Protein AF-A0A920NP15-F1 (afdb_monomer_lite)

Sequence (153 aa):
MEWRIFRGESEQRRHKKTPENIKETDRMGRKFRPQGAILKVNMDPEHWLSFGCGNYVSVLYNTGNVFMAKNPVKVAGRLAEESNLRLGGLLWPEAKSRIAESAWVTQESYGKGQIIIFATEPHFRGYFRASERVLLNAIYLGPGMGTTHSVSW

pLDDT: mean 86.91, std 18.55, range [32.0, 98.56]

Secondary structure (DSSP, 8-state):
-------SS-S-------HHHHHHHHHHHGGG--SSEEEEEEE-TTSGGGTT--SEEEEEE--S--B---TT-EEEEEEPPGGG-EEES---HHHHHHHTT-EEEEEEEETTEEEEEESS-TTGGGT-HHHHHHHHHHHHHHHHHS---SS--

Structure (mmCIF, N/CA/C/O backbone):
data_AF-A0A920NP15-F1
#
_entry.id   AF-A0A920NP15-F1
#
loop_
_atom_site.group_PDB
_atom_site.id
_atom_site.type_symbol
_atom_site.label_atom_id
_atom_site.label_alt_id
_atom_site.label_comp_id
_atom_site.label_asym_id
_atom_site.label_entity_id
_atom_site.label_seq_id
_atom_site.pdbx_PDB_ins_code
_atom_site.Cartn_x
_atom_site.Cartn_y
_atom_site.Cartn_z
_atom_site.occupancy
_atom_site.B_iso_or_equiv
_atom_site.auth_seq_id
_atom_site.auth_comp_id
_atom_site.auth_asym_id
_atom_site.auth_atom_id
_atom_site.pdbx_P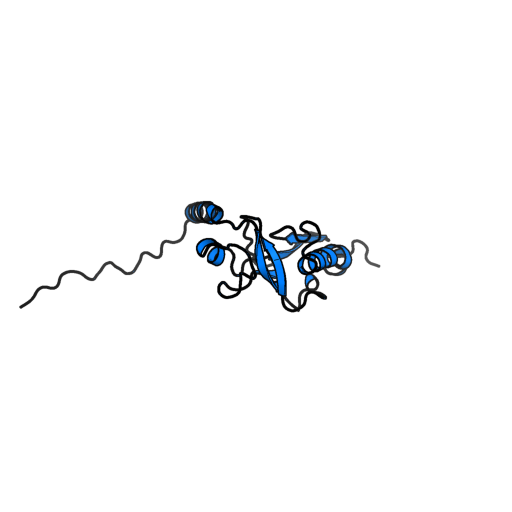DB_model_num
ATOM 1 N N . MET A 1 1 ? -17.875 -21.052 61.611 1.00 36.12 1 MET A N 1
ATOM 2 C CA . MET A 1 1 ? -16.875 -20.833 60.542 1.00 36.12 1 MET A CA 1
ATOM 3 C C . MET A 1 1 ? -17.171 -21.822 59.433 1.00 36.12 1 MET A C 1
ATOM 5 O O . MET A 1 1 ? -17.349 -22.979 59.762 1.00 36.12 1 MET A O 1
ATOM 9 N N . GLU A 1 2 ? -17.252 -21.521 58.146 1.00 32.00 2 GLU A N 1
ATOM 10 C CA . GLU A 1 2 ? -17.337 -20.300 57.339 1.00 32.00 2 GLU A CA 1
ATOM 11 C C . GLU A 1 2 ? -17.661 -20.811 55.916 1.00 32.00 2 GLU A C 1
ATOM 13 O O . GLU A 1 2 ? -17.250 -21.909 55.539 1.00 32.00 2 GLU A O 1
ATOM 18 N N . TRP A 1 3 ? -18.445 -20.063 55.145 1.00 35.03 3 TRP A N 1
ATOM 19 C CA . TRP A 1 3 ? -18.858 -20.407 53.783 1.00 35.03 3 TRP A CA 1
ATOM 20 C C . TRP A 1 3 ? -17.683 -20.371 52.792 1.00 35.03 3 TRP A C 1
ATOM 22 O O . TRP A 1 3 ? -16.945 -19.388 52.779 1.00 35.03 3 TRP A O 1
ATOM 32 N N . ARG A 1 4 ? -17.597 -21.317 51.839 1.00 33.78 4 ARG A N 1
ATOM 33 C CA . ARG A 1 4 ? -17.165 -20.962 50.472 1.00 33.78 4 ARG A CA 1
ATOM 34 C C . ARG A 1 4 ? -17.614 -21.946 49.393 1.00 33.78 4 ARG A C 1
ATOM 36 O O . ARG A 1 4 ? -17.194 -23.092 49.304 1.00 33.78 4 ARG A O 1
ATOM 43 N N . ILE A 1 5 ? -18.484 -21.390 48.572 1.00 44.22 5 ILE A N 1
ATOM 44 C CA . ILE A 1 5 ? -19.151 -21.878 47.378 1.00 44.22 5 ILE A CA 1
ATOM 45 C C . ILE A 1 5 ? -18.249 -21.524 46.173 1.00 44.22 5 ILE A C 1
ATOM 47 O O . ILE A 1 5 ? -17.661 -20.445 46.155 1.00 44.22 5 ILE A O 1
ATOM 51 N N . PHE A 1 6 ? -18.185 -22.425 45.184 1.00 41.59 6 PHE A N 1
ATOM 52 C CA . PHE A 1 6 ? -17.800 -22.212 43.777 1.00 41.59 6 PHE A CA 1
ATOM 53 C C . PHE A 1 6 ? -16.331 -21.868 43.465 1.00 41.59 6 PHE A C 1
ATOM 55 O O . PHE A 1 6 ? -15.868 -20.759 43.707 1.00 41.59 6 PHE A O 1
ATOM 62 N N . ARG A 1 7 ? -15.640 -22.791 42.781 1.00 38.06 7 ARG A N 1
ATOM 63 C CA . ARG A 1 7 ? -14.643 -22.505 41.725 1.00 38.06 7 ARG A CA 1
ATOM 64 C C . ARG A 1 7 ? -14.254 -23.817 41.034 1.00 38.06 7 ARG A C 1
ATOM 66 O O . ARG A 1 7 ? -13.392 -24.535 41.521 1.00 38.06 7 ARG A O 1
ATOM 73 N N . GLY A 1 8 ? -14.918 -24.143 39.926 1.00 34.66 8 GLY A N 1
ATOM 74 C CA . GLY A 1 8 ? -14.613 -25.366 39.173 1.00 34.66 8 GLY A CA 1
ATOM 75 C C . GLY A 1 8 ? -15.030 -25.393 37.702 1.00 34.66 8 GLY A C 1
ATOM 76 O O . GLY A 1 8 ? -14.889 -26.439 37.088 1.00 34.66 8 GLY A O 1
ATOM 77 N N . GLU A 1 9 ? -15.522 -24.293 37.114 1.00 32.69 9 GLU A N 1
ATOM 78 C CA . GLU A 1 9 ? -16.019 -24.292 35.720 1.00 32.69 9 GLU A CA 1
ATOM 79 C C . GLU A 1 9 ? -15.730 -22.989 34.948 1.00 32.69 9 GLU A C 1
ATOM 81 O O . GLU A 1 9 ? -16.532 -22.540 34.132 1.00 32.69 9 GLU A O 1
ATOM 86 N N . SER A 1 10 ? -14.592 -22.330 35.177 1.00 34.97 10 SER A N 1
ATOM 87 C CA . SER A 1 10 ? -14.301 -21.041 34.521 1.00 34.97 10 SER A CA 1
ATOM 88 C C . SER A 1 10 ? -13.015 -21.020 33.705 1.00 34.97 10 SER A C 1
ATOM 90 O O . SER A 1 10 ? -12.369 -19.980 33.624 1.00 34.97 10 SER A O 1
ATOM 92 N N . GLU A 1 11 ? -12.621 -22.138 33.092 1.00 37.81 11 GLU A N 1
ATOM 93 C CA . GLU A 1 11 ? -11.350 -22.161 32.360 1.00 37.81 11 GLU A CA 1
ATOM 94 C C . GLU 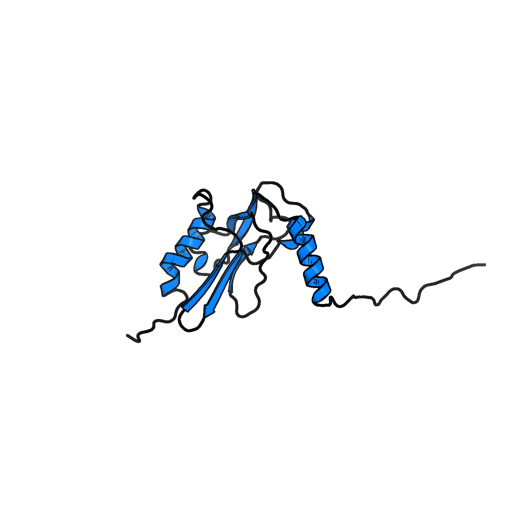A 1 11 ? -11.323 -23.124 31.169 1.00 37.81 11 GLU A C 1
ATOM 96 O O . GLU A 1 11 ? -10.387 -23.893 31.011 1.00 37.81 11 GLU A O 1
ATOM 101 N N . GLN A 1 12 ? -12.347 -23.089 30.301 1.00 39.84 12 GLN A N 1
ATOM 102 C CA . GLN A 1 12 ? -12.263 -23.652 28.938 1.00 39.84 12 GLN A CA 1
ATOM 103 C C . GLN A 1 12 ? -13.451 -23.239 28.043 1.00 39.84 12 GLN A C 1
ATOM 105 O O . GLN A 1 12 ? -14.280 -24.039 27.627 1.00 39.84 12 GLN A O 1
ATOM 110 N N . ARG A 1 13 ? -13.527 -21.955 27.674 1.00 35.06 13 ARG A N 1
ATOM 111 C CA . ARG A 1 13 ? -14.282 -21.509 26.483 1.00 35.06 13 ARG A CA 1
ATOM 112 C C . ARG A 1 13 ? -13.417 -20.591 25.622 1.00 35.06 13 ARG A C 1
ATOM 114 O O . ARG A 1 13 ? -13.749 -19.439 25.370 1.00 35.06 13 ARG A O 1
ATOM 121 N N . ARG A 1 14 ? -12.291 -21.107 25.118 1.00 41.06 14 ARG A N 1
ATOM 122 C CA . ARG A 1 14 ? -11.695 -20.538 23.899 1.00 41.06 14 ARG A CA 1
ATOM 123 C C . ARG A 1 14 ? -12.615 -20.923 22.746 1.00 41.06 14 ARG A C 1
ATOM 125 O O . ARG A 1 14 ? -12.486 -22.004 22.182 1.00 41.06 14 ARG A O 1
ATOM 132 N N . HIS A 1 15 ? -13.593 -20.069 22.457 1.00 42.41 15 HIS A N 1
ATOM 133 C CA . HIS A 1 15 ? -14.481 -20.219 21.309 1.00 42.41 15 HIS A CA 1
ATOM 134 C C . HIS A 1 15 ? -13.605 -20.340 20.050 1.00 42.41 15 HIS A C 1
ATOM 136 O O . HIS A 1 15 ? -13.028 -19.351 19.594 1.00 42.41 15 HIS A O 1
ATOM 142 N N . LYS A 1 16 ? -13.451 -21.550 19.494 1.00 42.66 16 LYS A N 1
ATOM 143 C CA . LYS A 1 16 ? -12.913 -21.716 18.137 1.00 42.66 16 LYS A CA 1
ATOM 144 C C . LYS A 1 16 ? -13.816 -20.880 17.228 1.00 42.66 16 LYS A C 1
ATOM 146 O O . LYS A 1 16 ? -15.010 -21.155 17.145 1.00 42.66 16 LYS A O 1
ATOM 151 N N . LYS A 1 17 ? -13.280 -19.814 16.626 1.00 45.69 17 LYS A N 1
ATOM 152 C CA . LYS A 1 17 ? -14.044 -18.941 15.728 1.00 45.69 17 LYS A CA 1
ATOM 153 C C . LYS A 1 17 ? -14.460 -19.754 14.499 1.00 45.69 17 LYS A C 1
ATOM 155 O O . LYS A 1 17 ? -13.637 -20.024 13.630 1.00 45.69 17 LYS A O 1
ATOM 160 N N . THR A 1 18 ? -15.723 -20.165 14.444 1.00 56.22 18 THR A N 1
ATOM 161 C CA . THR A 1 18 ? -16.346 -20.761 13.255 1.00 56.22 18 THR A CA 1
ATOM 162 C C . THR A 1 18 ? -16.278 -19.755 12.093 1.00 56.22 18 THR A C 1
ATOM 164 O O . THR A 1 18 ? -16.432 -18.555 12.344 1.00 56.22 18 THR A O 1
ATOM 167 N N . PRO A 1 19 ? -16.061 -20.179 10.831 1.00 63.75 19 PRO A N 1
ATOM 168 C CA . PRO A 1 19 ? -15.926 -19.268 9.684 1.00 63.75 19 PRO A CA 1
ATOM 169 C C . PRO A 1 19 ? -17.091 -18.279 9.509 1.00 63.75 19 PRO A C 1
ATOM 171 O O . PRO A 1 19 ? -16.885 -17.161 9.039 1.00 63.75 19 PRO A O 1
ATOM 174 N N . GLU A 1 20 ? -18.298 -18.652 9.925 1.00 69.56 20 GLU A N 1
ATOM 175 C CA . GLU A 1 20 ? -19.492 -17.800 9.887 1.00 69.56 20 GLU A CA 1
ATOM 176 C C . GLU A 1 20 ? -19.380 -16.601 10.845 1.00 69.56 20 GLU A C 1
ATOM 178 O O . GLU A 1 20 ? -19.579 -15.454 10.446 1.00 69.56 20 GLU A O 1
ATOM 183 N N . ASN A 1 21 ? -18.886 -16.842 12.061 1.00 82.75 21 ASN A N 1
ATOM 184 C CA . ASN A 1 21 ? -18.668 -15.817 13.083 1.00 82.75 21 ASN A CA 1
ATOM 185 C C . ASN A 1 21 ? -17.571 -14.808 12.663 1.00 82.75 21 ASN A C 1
ATOM 187 O O . ASN A 1 21 ? -17.642 -13.615 12.962 1.00 82.75 21 ASN A O 1
ATOM 191 N N . ILE A 1 22 ? -16.567 -15.251 11.891 1.00 83.69 22 ILE A N 1
ATOM 192 C CA . ILE A 1 22 ? -15.530 -14.362 11.332 1.00 83.69 22 ILE A CA 1
ATOM 193 C C . ILE A 1 22 ? -16.136 -13.394 10.310 1.00 83.69 22 ILE A C 1
ATOM 195 O O . ILE A 1 22 ? -15.837 -12.200 10.351 1.00 83.69 22 ILE A O 1
ATOM 199 N N . LYS A 1 23 ? -17.002 -13.884 9.412 1.00 86.31 23 LYS A N 1
ATOM 200 C CA . LYS A 1 23 ? -17.654 -13.045 8.392 1.00 86.31 23 LYS A CA 1
ATOM 201 C C . LYS A 1 23 ? -18.557 -11.987 9.020 1.00 86.31 23 LYS A C 1
ATOM 203 O O . LYS A 1 23 ? -18.557 -10.843 8.569 1.00 86.31 23 LYS A O 1
ATOM 208 N N . GLU A 1 24 ? -19.305 -12.346 10.057 1.00 88.25 24 GLU A N 1
ATOM 209 C CA . GLU A 1 24 ? -20.155 -11.403 10.789 1.00 88.25 24 GLU A CA 1
ATOM 210 C C . GLU A 1 24 ? -19.335 -10.358 11.545 1.00 88.25 24 GLU A C 1
ATOM 212 O O . GLU A 1 24 ? -19.622 -9.162 11.450 1.00 88.25 24 GLU A O 1
ATOM 217 N N . THR A 1 25 ? -18.263 -10.788 12.216 1.00 85.88 25 THR A N 1
ATOM 218 C CA . THR A 1 25 ? -17.327 -9.880 12.895 1.00 85.88 25 THR A CA 1
ATOM 219 C C . THR A 1 25 ? -16.709 -8.890 11.904 1.00 85.88 25 THR A C 1
ATOM 221 O O . THR A 1 25 ? -16.685 -7.689 12.169 1.00 85.88 25 THR A O 1
ATOM 224 N N . ASP A 1 26 ? -16.262 -9.359 10.733 1.00 87.81 26 ASP A N 1
ATOM 225 C CA . ASP A 1 26 ? -15.724 -8.486 9.686 1.00 87.81 26 ASP A CA 1
ATOM 226 C C . ASP A 1 26 ? -16.785 -7.512 9.157 1.00 87.81 26 ASP A C 1
ATOM 228 O O . ASP A 1 26 ? -16.524 -6.315 9.029 1.00 87.81 26 ASP A O 1
ATOM 232 N N . ARG A 1 27 ? -18.012 -7.992 8.909 1.00 90.12 27 ARG A N 1
ATOM 233 C CA . ARG A 1 27 ? -19.138 -7.156 8.464 1.00 90.12 27 ARG A CA 1
ATOM 234 C C . ARG A 1 27 ? -19.431 -6.035 9.461 1.00 90.12 27 ARG A C 1
ATOM 236 O O . ARG A 1 27 ? -19.651 -4.899 9.042 1.00 90.12 27 ARG A O 1
ATOM 243 N N . MET A 1 28 ? -19.422 -6.335 10.757 1.00 87.25 28 MET A N 1
ATOM 244 C CA . MET A 1 28 ? -19.596 -5.329 11.805 1.00 87.25 28 MET A CA 1
ATOM 245 C C . MET A 1 28 ? -18.407 -4.368 11.864 1.00 87.25 28 MET A C 1
ATOM 247 O O . MET A 1 28 ? -18.616 -3.157 11.879 1.00 87.25 28 MET A O 1
ATOM 251 N N . GLY A 1 29 ? -17.175 -4.876 11.787 1.00 87.62 29 GLY A N 1
ATOM 252 C CA . GLY A 1 29 ? -15.958 -4.060 11.764 1.00 87.62 29 GLY A CA 1
ATOM 253 C C . GLY A 1 29 ? -15.913 -3.060 10.603 1.00 87.62 29 GLY A C 1
ATOM 254 O O . GLY A 1 29 ? -15.453 -1.932 10.769 1.00 87.62 29 GLY A O 1
ATOM 255 N N . ARG A 1 30 ? -16.466 -3.415 9.435 1.00 91.62 30 ARG A N 1
ATOM 256 C CA . ARG A 1 30 ? -16.568 -2.508 8.276 1.00 91.62 30 ARG A CA 1
ATOM 257 C C . ARG A 1 30 ? -17.435 -1.274 8.528 1.00 91.62 30 ARG A C 1
ATOM 259 O O . ARG A 1 30 ? -17.251 -0.286 7.821 1.00 91.62 30 ARG A O 1
ATOM 266 N N . LYS A 1 31 ? -18.348 -1.290 9.507 1.00 90.88 31 LYS A N 1
ATOM 267 C CA . LYS A 1 31 ? -19.140 -0.100 9.875 1.00 90.88 31 LYS A CA 1
ATOM 268 C C . LYS A 1 31 ? -18.257 1.024 10.419 1.00 90.88 31 LYS A C 1
ATOM 270 O O . LYS A 1 31 ? -18.565 2.188 10.203 1.00 90.88 31 LYS A O 1
ATOM 275 N N . PHE A 1 32 ? -17.132 0.670 11.038 1.00 91.56 32 PHE A N 1
ATOM 276 C CA . PHE A 1 32 ? -16.149 1.615 11.567 1.00 91.56 32 PHE A CA 1
ATOM 277 C C . PHE A 1 32 ? -15.081 2.006 10.539 1.00 91.56 32 PHE A C 1
ATOM 279 O O . PHE A 1 32 ? -14.088 2.634 10.899 1.00 91.56 32 PHE A O 1
ATOM 286 N N . ARG A 1 33 ? -15.247 1.640 9.257 1.00 91.56 33 ARG A N 1
ATOM 287 C CA . ARG A 1 33 ? -14.257 1.957 8.221 1.00 91.56 33 ARG A CA 1
ATOM 288 C C . ARG A 1 33 ? -13.966 3.465 8.190 1.00 91.56 33 ARG A C 1
ATOM 290 O O . ARG A 1 33 ? -14.907 4.263 8.196 1.00 91.56 33 ARG A O 1
ATOM 297 N N . PRO A 1 34 ? -12.694 3.875 8.115 1.00 92.81 34 PRO A N 1
ATOM 298 C CA . PRO A 1 34 ? -12.374 5.282 7.980 1.00 92.81 34 PRO A CA 1
ATOM 299 C C . PRO A 1 34 ? -12.797 5.801 6.599 1.00 92.81 34 PRO A C 1
ATOM 301 O O . PRO A 1 34 ? -12.875 5.065 5.609 1.00 92.81 34 PRO A O 1
ATOM 304 N N . GLN A 1 35 ? -13.086 7.096 6.553 1.00 90.62 35 GLN A N 1
ATOM 305 C CA . GLN A 1 35 ? -13.33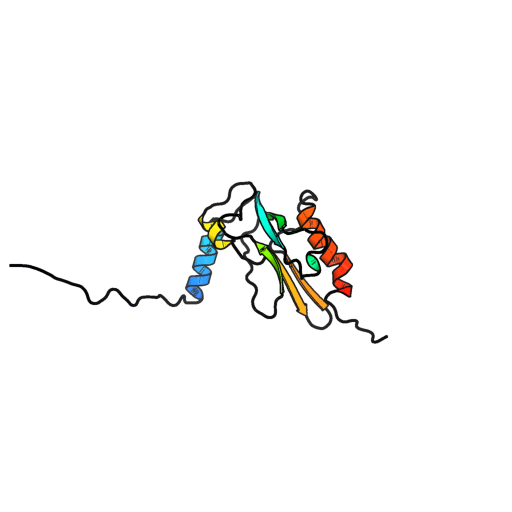4 7.861 5.336 1.00 90.62 35 GLN A CA 1
ATOM 306 C C . GLN A 1 35 ? -12.453 9.108 5.423 1.00 90.62 35 GLN A C 1
ATOM 308 O O . GLN A 1 35 ? -12.777 10.059 6.127 1.00 90.62 35 GLN A O 1
ATOM 313 N N . GLY A 1 36 ? -11.299 9.070 4.768 1.00 92.81 36 GLY A N 1
ATOM 314 C CA . GLY A 1 36 ? -10.357 10.182 4.678 1.00 92.81 36 GLY A CA 1
ATOM 315 C C . GLY A 1 36 ? -9.177 10.101 5.643 1.00 92.81 36 GLY A C 1
ATOM 316 O O . GLY A 1 36 ? -8.498 11.106 5.841 1.00 92.81 36 GLY A O 1
ATOM 317 N N . ALA A 1 37 ? -8.924 8.949 6.273 1.00 96.56 37 ALA A N 1
ATOM 318 C CA . ALA A 1 37 ? -7.791 8.812 7.188 1.00 96.56 37 ALA A CA 1
ATOM 319 C C . ALA A 1 37 ? -6.478 8.677 6.411 1.00 96.56 37 ALA A C 1
ATOM 321 O O . ALA A 1 37 ? -6.402 7.933 5.434 1.00 96.56 37 ALA A O 1
ATOM 322 N N . ILE A 1 38 ? -5.436 9.364 6.874 1.00 97.38 38 ILE A N 1
ATOM 323 C CA . ILE A 1 38 ? -4.087 9.232 6.324 1.00 97.38 38 ILE A CA 1
ATOM 324 C C . ILE A 1 38 ? -3.330 8.260 7.214 1.00 97.38 38 ILE A C 1
ATOM 326 O O . ILE A 1 38 ? -3.103 8.536 8.397 1.00 97.38 38 ILE A O 1
ATOM 330 N N . LEU A 1 39 ? -2.966 7.115 6.648 1.00 97.81 39 LEU A N 1
ATOM 331 C CA . LEU A 1 39 ? -2.332 6.026 7.377 1.00 97.81 39 LEU A CA 1
ATOM 332 C C . LEU A 1 39 ? -0.882 5.836 6.940 1.00 97.81 39 LEU A C 1
ATOM 334 O O . LEU A 1 39 ? -0.501 6.160 5.812 1.00 97.81 39 LEU A O 1
ATOM 338 N N . LYS A 1 40 ? -0.084 5.304 7.861 1.00 98.38 40 LYS A N 1
ATOM 339 C CA . LYS A 1 40 ? 1.306 4.931 7.638 1.00 98.38 40 LYS A CA 1
ATOM 340 C C . LYS A 1 40 ? 1.387 3.507 7.097 1.00 98.38 40 LYS A C 1
ATOM 342 O O . LYS A 1 40 ? 0.856 2.581 7.711 1.00 98.38 40 LYS A O 1
ATOM 347 N N . VAL A 1 41 ? 2.094 3.335 5.985 1.00 98.50 41 VAL A N 1
ATOM 348 C CA . VAL A 1 41 ? 2.474 2.027 5.445 1.00 98.50 41 VAL A CA 1
ATOM 349 C C . VAL A 1 41 ? 3.982 1.881 5.564 1.00 98.50 41 VAL A C 1
ATOM 351 O O . VAL A 1 41 ? 4.716 2.630 4.928 1.00 98.50 41 VAL A O 1
ATOM 354 N N . ASN A 1 42 ? 4.439 0.922 6.359 1.00 98.56 42 ASN A N 1
ATOM 355 C CA . ASN A 1 42 ? 5.842 0.537 6.426 1.00 98.56 42 ASN A CA 1
ATOM 356 C C . ASN A 1 42 ? 6.199 -0.264 5.170 1.00 98.56 42 ASN A C 1
ATOM 358 O O . ASN A 1 42 ? 5.500 -1.223 4.829 1.00 98.56 42 ASN A O 1
ATOM 362 N N . MET A 1 43 ? 7.265 0.144 4.488 1.00 98.44 43 MET A N 1
ATOM 363 C CA . MET A 1 43 ? 7.724 -0.490 3.255 1.00 98.44 43 MET A CA 1
ATOM 364 C C . MET A 1 43 ? 8.792 -1.535 3.567 1.00 98.44 43 MET A C 1
ATOM 366 O O . MET A 1 43 ? 9.640 -1.316 4.429 1.00 98.44 43 MET A O 1
ATOM 370 N N . ASP A 1 44 ? 8.752 -2.657 2.857 1.00 97.69 44 ASP A N 1
ATOM 371 C CA . ASP A 1 44 ? 9.800 -3.672 2.905 1.00 97.69 44 ASP A CA 1
ATOM 372 C C . ASP A 1 44 ? 10.987 -3.211 2.040 1.00 97.69 44 ASP A C 1
ATOM 374 O O . ASP A 1 44 ? 10.823 -3.114 0.818 1.00 97.69 44 ASP A O 1
ATOM 378 N N . PRO A 1 45 ? 12.163 -2.904 2.621 1.00 96.00 45 PRO A N 1
ATOM 379 C CA . PRO A 1 45 ? 13.309 -2.403 1.866 1.00 96.00 45 PRO A CA 1
ATOM 380 C C . PRO A 1 45 ? 13.900 -3.438 0.899 1.00 96.00 45 PRO A C 1
ATOM 382 O O . PRO A 1 45 ? 14.570 -3.048 -0.054 1.00 96.00 45 PRO A O 1
ATOM 385 N N . GLU A 1 46 ? 13.652 -4.733 1.112 1.00 95.62 46 GLU A N 1
ATOM 386 C CA . GLU A 1 46 ? 14.150 -5.805 0.243 1.00 95.62 46 GLU A CA 1
ATOM 387 C C . GLU A 1 46 ? 13.229 -6.049 -0.961 1.00 95.62 46 GLU A C 1
ATOM 389 O O . GLU A 1 46 ? 13.616 -6.683 -1.946 1.00 95.62 46 GLU A O 1
ATOM 394 N N . HIS A 1 47 ? 12.004 -5.519 -0.923 1.00 96.81 47 HIS A N 1
ATOM 395 C CA . HIS A 1 47 ? 11.048 -5.682 -2.003 1.00 96.81 47 HIS A CA 1
ATOM 396 C C . HIS A 1 47 ? 11.237 -4.610 -3.087 1.00 96.81 47 HIS A C 1
ATOM 398 O O . HIS A 1 47 ? 11.158 -3.411 -2.830 1.00 96.81 47 HIS A O 1
ATOM 404 N N . TRP A 1 48 ? 11.375 -5.025 -4.350 1.00 96.38 48 TRP A N 1
ATOM 405 C CA . TRP A 1 48 ? 11.639 -4.124 -5.487 1.00 96.38 48 TRP A CA 1
ATOM 406 C C . TRP A 1 48 ? 10.591 -3.005 -5.672 1.00 96.38 48 TRP A C 1
ATOM 408 O O . TRP A 1 48 ? 10.933 -1.889 -6.057 1.00 96.38 48 TRP A O 1
ATOM 418 N N . LEU A 1 49 ? 9.315 -3.264 -5.356 1.00 97.31 49 LEU A N 1
ATOM 419 C CA . LEU A 1 49 ? 8.247 -2.247 -5.325 1.00 97.31 49 LEU A CA 1
ATOM 420 C C . LEU A 1 49 ? 8.540 -1.050 -4.403 1.00 97.31 49 LEU A C 1
ATOM 422 O O . LEU A 1 49 ? 7.993 0.028 -4.631 1.00 97.31 49 LEU A O 1
ATOM 426 N N . SER A 1 50 ? 9.401 -1.213 -3.400 1.00 97.19 50 SER A N 1
ATOM 427 C CA . SER A 1 50 ? 9.756 -0.178 -2.425 1.00 97.19 50 SER A CA 1
ATOM 428 C C . SER A 1 50 ? 10.877 0.750 -2.895 1.00 97.19 50 SER A C 1
ATOM 430 O O . SER A 1 50 ? 11.256 1.674 -2.171 1.00 97.19 50 SER A O 1
ATOM 432 N N . PHE A 1 51 ? 11.414 0.548 -4.102 1.00 96.12 51 PHE A N 1
ATOM 433 C CA . PHE A 1 51 ? 12.507 1.361 -4.622 1.00 96.12 51 PHE A CA 1
ATOM 434 C C . PHE A 1 51 ? 12.165 2.863 -4.583 1.00 96.12 51 PHE A C 1
ATOM 436 O O . PHE A 1 51 ? 11.140 3.306 -5.106 1.00 96.12 51 PHE A O 1
ATOM 443 N N . GLY A 1 52 ? 13.004 3.656 -3.912 1.00 94.94 52 GLY A N 1
ATOM 444 C CA . GLY A 1 52 ? 12.804 5.102 -3.762 1.00 94.94 52 GLY A CA 1
ATOM 445 C C . GLY A 1 52 ? 11.632 5.529 -2.860 1.00 94.94 52 GLY A C 1
ATOM 446 O O . GLY A 1 52 ? 11.270 6.703 -2.885 1.00 94.94 52 GLY A O 1
ATOM 447 N N . CYS A 1 53 ? 11.033 4.621 -2.077 1.00 94.88 53 CYS A N 1
ATOM 448 C CA . CYS A 1 53 ? 9.892 4.919 -1.194 1.00 94.88 53 CYS A CA 1
ATOM 449 C C . CYS A 1 53 ? 10.285 5.245 0.261 1.00 94.88 53 CYS A C 1
ATOM 451 O O . CYS A 1 53 ? 9.438 5.678 1.038 1.00 94.88 53 CYS A O 1
ATOM 453 N N . GLY A 1 54 ? 11.555 5.059 0.638 1.00 94.88 54 GLY A N 1
ATOM 454 C CA . GLY A 1 54 ? 12.015 5.188 2.026 1.00 94.88 54 GLY A CA 1
ATOM 455 C C . GLY A 1 54 ? 11.445 4.098 2.945 1.00 94.88 54 GLY A C 1
ATOM 456 O O . GLY A 1 54 ? 10.927 3.087 2.477 1.00 94.88 54 GLY A O 1
ATOM 457 N N . ASN A 1 55 ? 11.527 4.307 4.263 1.00 96.69 55 ASN A N 1
ATOM 458 C CA . ASN A 1 55 ? 11.071 3.322 5.260 1.00 96.69 55 ASN A CA 1
ATOM 459 C C . ASN A 1 55 ? 9.539 3.194 5.332 1.00 96.69 55 ASN A C 1
ATOM 461 O O . ASN A 1 55 ? 9.013 2.190 5.811 1.00 96.69 55 ASN A O 1
ATOM 465 N N . TYR A 1 56 ? 8.808 4.235 4.927 1.00 98.06 56 TYR A N 1
ATOM 466 C CA . TYR A 1 56 ? 7.350 4.241 4.943 1.00 98.06 56 TYR A CA 1
ATOM 467 C C . TYR A 1 56 ? 6.786 5.224 3.917 1.00 98.06 56 TYR A C 1
ATOM 469 O O . TYR A 1 56 ? 7.421 6.225 3.587 1.00 98.06 56 TYR A O 1
ATOM 477 N N . VAL A 1 57 ? 5.547 4.980 3.492 1.00 97.56 57 VAL A N 1
ATOM 478 C CA . VAL A 1 57 ? 4.749 5.911 2.688 1.00 97.56 57 VAL A CA 1
ATOM 479 C C . VAL A 1 57 ? 3.467 6.297 3.422 1.00 97.56 57 VAL A C 1
ATOM 481 O O . VAL A 1 57 ? 2.957 5.552 4.265 1.00 97.56 57 VAL A O 1
ATOM 484 N N . SER A 1 58 ? 2.944 7.483 3.118 1.00 96.81 58 SER A N 1
ATOM 485 C CA . SER A 1 58 ? 1.622 7.918 3.563 1.00 96.81 58 SER A CA 1
ATOM 486 C C . SER A 1 58 ? 0.575 7.566 2.510 1.00 96.81 58 SER A C 1
ATOM 488 O O . SER A 1 58 ? 0.793 7.763 1.313 1.00 96.81 58 SER A O 1
ATOM 490 N N . VAL A 1 59 ? -0.567 7.041 2.955 1.00 96.94 59 VAL A N 1
ATOM 491 C CA . VAL A 1 59 ? -1.654 6.615 2.064 1.00 96.94 59 VAL A CA 1
ATOM 492 C C . VAL A 1 59 ? -2.987 7.161 2.547 1.00 96.94 59 VAL A C 1
ATOM 494 O O . VAL A 1 59 ? -3.252 7.195 3.751 1.00 96.94 59 VAL A O 1
ATOM 497 N N . LEU A 1 60 ? -3.849 7.555 1.611 1.00 96.69 60 LEU A N 1
ATOM 498 C CA . LEU A 1 60 ? -5.243 7.842 1.926 1.00 96.69 60 LEU A CA 1
ATOM 499 C C . LEU A 1 60 ? -6.027 6.534 2.019 1.00 96.69 60 LEU A C 1
ATOM 501 O O . LEU A 1 60 ? -6.045 5.735 1.080 1.00 96.69 60 LEU A O 1
ATOM 505 N N . TYR A 1 61 ? -6.702 6.330 3.144 1.00 95.62 61 TYR A N 1
ATOM 506 C CA . TYR A 1 61 ? -7.473 5.128 3.412 1.00 95.62 61 TYR A CA 1
ATOM 507 C C . TYR A 1 61 ? -8.974 5.430 3.434 1.00 95.62 61 TYR A C 1
ATOM 509 O O . TYR A 1 61 ? -9.519 5.949 4.410 1.00 95.62 61 TYR A O 1
ATOM 517 N N . ASN A 1 62 ? -9.635 5.058 2.334 1.00 92.50 62 ASN A N 1
ATOM 518 C CA . ASN A 1 62 ? -11.063 5.290 2.072 1.00 92.50 62 ASN A CA 1
ATOM 519 C C . ASN A 1 62 ? -11.832 3.990 1.788 1.00 92.50 62 ASN A C 1
ATOM 521 O O . ASN A 1 62 ? -12.822 3.985 1.060 1.00 92.50 62 ASN A O 1
ATOM 525 N N . THR A 1 63 ? -11.374 2.864 2.331 1.00 91.81 63 THR A N 1
ATOM 526 C CA . THR A 1 63 ? -11.951 1.540 2.063 1.00 91.81 63 THR A CA 1
ATOM 527 C C . THR A 1 63 ? -12.382 0.839 3.347 1.00 91.81 63 THR A C 1
ATOM 529 O O . THR A 1 63 ? -11.938 1.170 4.440 1.00 91.81 63 THR A O 1
ATOM 532 N N . GLY A 1 64 ? -13.264 -0.153 3.214 1.00 91.19 64 GLY A N 1
ATOM 533 C CA . GLY A 1 64 ? -13.529 -1.130 4.273 1.00 91.19 64 GLY A CA 1
ATOM 534 C C . GLY A 1 64 ? -12.720 -2.422 4.117 1.00 91.19 64 GLY A C 1
ATOM 535 O O . GLY A 1 64 ? -12.781 -3.276 5.005 1.00 91.19 64 GLY A O 1
ATOM 536 N N . ASN A 1 65 ? -12.001 -2.585 3.004 1.00 90.31 65 ASN A N 1
ATOM 537 C CA . ASN A 1 65 ? -11.269 -3.804 2.677 1.00 90.31 65 ASN A CA 1
ATOM 538 C C . ASN A 1 65 ? -9.946 -3.851 3.433 1.00 90.31 65 ASN A C 1
ATOM 540 O O . ASN A 1 65 ? -9.144 -2.931 3.337 1.00 90.31 65 ASN A O 1
ATOM 544 N N . VAL A 1 66 ? -9.721 -4.947 4.147 1.00 94.44 66 VAL A N 1
ATOM 545 C CA . VAL A 1 66 ? -8.475 -5.225 4.856 1.00 94.44 66 VAL A CA 1
ATOM 546 C C . VAL A 1 66 ? -7.930 -6.517 4.282 1.00 94.44 66 VAL A C 1
ATOM 548 O O . VAL A 1 66 ? -8.631 -7.531 4.283 1.00 94.44 66 VAL A O 1
ATOM 551 N N . PHE A 1 67 ? -6.712 -6.469 3.753 1.00 94.56 67 PHE A N 1
ATOM 552 C CA . PHE A 1 67 ? -6.084 -7.624 3.134 1.00 94.56 67 PHE A CA 1
ATOM 553 C C . PHE A 1 67 ? -5.089 -8.268 4.086 1.00 94.56 67 PHE A C 1
ATOM 555 O O . PHE A 1 67 ? -4.273 -7.602 4.719 1.00 94.56 67 PHE A O 1
ATOM 562 N N . MET A 1 68 ? -5.158 -9.591 4.162 1.00 94.31 68 MET A N 1
ATOM 563 C CA . MET A 1 68 ? -4.159 -10.414 4.824 1.00 94.31 68 MET A CA 1
ATOM 564 C C . MET A 1 68 ? -3.426 -11.204 3.752 1.00 94.31 68 MET A C 1
ATOM 566 O O . MET A 1 68 ? -4.047 -11.703 2.815 1.00 94.31 68 MET A O 1
ATOM 570 N N . ALA A 1 69 ? -2.114 -11.323 3.899 1.00 94.31 69 ALA A N 1
ATOM 571 C CA . ALA A 1 69 ? -1.299 -12.138 3.017 1.00 94.31 69 ALA A CA 1
ATOM 572 C C . ALA A 1 69 ? -0.967 -13.461 3.705 1.00 94.31 69 ALA A C 1
ATOM 574 O O . ALA A 1 69 ? -0.673 -13.497 4.901 1.00 94.31 69 ALA A O 1
ATOM 575 N N . LYS A 1 70 ? -0.998 -14.540 2.931 1.00 93.69 70 LYS A N 1
ATOM 576 C CA . LYS A 1 70 ? -0.517 -15.859 3.332 1.00 93.69 70 LYS A CA 1
ATOM 577 C C . LYS A 1 70 ? 0.539 -16.289 2.324 1.00 93.69 70 LYS A C 1
ATOM 579 O O . LYS A 1 70 ? 0.386 -16.002 1.139 1.00 93.69 70 LYS A O 1
ATOM 584 N N . ASN A 1 71 ? 1.572 -16.998 2.774 1.00 90.19 71 ASN A N 1
ATOM 585 C CA . ASN A 1 71 ? 2.554 -17.591 1.866 1.00 90.19 71 ASN A CA 1
ATOM 586 C C . ASN A 1 71 ? 1.831 -18.378 0.753 1.00 90.19 71 ASN A C 1
ATOM 588 O O . ASN A 1 71 ? 0.913 -19.144 1.074 1.00 90.19 71 ASN A O 1
ATOM 592 N N . PRO A 1 72 ? 2.218 -18.202 -0.525 1.00 92.44 72 PRO A N 1
ATOM 593 C CA . PRO A 1 72 ? 3.456 -17.574 -1.017 1.00 92.44 72 PRO A CA 1
ATOM 594 C C . PRO A 1 72 ? 3.376 -16.067 -1.362 1.00 92.44 72 PRO A C 1
ATOM 596 O O . PRO A 1 72 ? 4.314 -15.543 -1.958 1.00 92.44 72 PRO A O 1
ATOM 599 N N . VAL A 1 73 ? 2.295 -15.359 -1.013 1.00 96.50 73 VAL A N 1
ATOM 600 C CA . VAL A 1 73 ? 2.111 -13.935 -1.358 1.00 96.50 73 VAL A CA 1
ATOM 601 C C . VAL A 1 73 ? 3.156 -13.055 -0.667 1.00 96.50 73 VAL A C 1
ATOM 603 O O . VAL A 1 73 ? 3.287 -13.085 0.559 1.00 96.50 73 VAL A O 1
ATOM 606 N N . LYS A 1 74 ? 3.865 -12.227 -1.442 1.00 96.81 74 LYS A N 1
ATOM 607 C CA . LYS A 1 74 ? 4.823 -11.242 -0.923 1.00 96.81 74 LYS A CA 1
ATOM 608 C C . LYS A 1 74 ? 4.110 -9.937 -0.584 1.00 96.81 74 LYS A C 1
ATOM 610 O O . LYS A 1 74 ? 3.171 -9.533 -1.269 1.00 96.81 74 LYS A O 1
ATOM 615 N N . VAL A 1 75 ? 4.551 -9.262 0.474 1.00 98.12 75 VAL A N 1
ATOM 616 C CA . VAL A 1 75 ? 3.970 -7.993 0.936 1.00 98.12 75 VAL A CA 1
ATOM 617 C C . VAL A 1 75 ? 5.040 -6.920 0.861 1.00 98.12 75 VAL A C 1
ATOM 619 O O . VAL A 1 75 ? 5.924 -6.895 1.706 1.00 98.12 75 VAL A O 1
ATOM 622 N N . ALA A 1 76 ? 4.953 -6.027 -0.124 1.00 97.81 76 ALA A N 1
ATOM 623 C CA . ALA A 1 76 ? 5.936 -4.952 -0.263 1.00 97.81 76 ALA A CA 1
ATOM 624 C C . ALA A 1 76 ? 5.678 -3.785 0.700 1.00 97.81 76 ALA A C 1
ATOM 626 O O . ALA A 1 76 ? 6.583 -3.018 1.010 1.00 97.81 76 ALA A O 1
ATOM 627 N N . GLY A 1 77 ? 4.443 -3.642 1.184 1.00 98.19 77 GLY A N 1
ATOM 628 C CA . GLY A 1 77 ? 4.075 -2.599 2.131 1.00 98.19 77 GLY A CA 1
ATOM 629 C C . GLY A 1 77 ? 2.954 -3.053 3.051 1.00 98.19 77 GLY A C 1
ATOM 630 O O . GLY A 1 77 ? 1.932 -3.583 2.601 1.00 98.19 77 GLY A O 1
ATOM 631 N N . ARG A 1 78 ? 3.148 -2.833 4.349 1.00 98.38 78 ARG A N 1
ATOM 632 C CA . ARG A 1 78 ? 2.238 -3.232 5.423 1.00 98.38 78 ARG A CA 1
ATOM 633 C C . ARG A 1 78 ? 1.793 -2.010 6.210 1.00 98.38 78 ARG A C 1
ATOM 635 O O . ARG A 1 78 ? 2.599 -1.126 6.486 1.00 98.38 78 ARG A O 1
ATOM 642 N N . LEU A 1 79 ? 0.520 -1.948 6.584 1.00 98.44 79 LEU A N 1
ATOM 643 C CA . LEU A 1 79 ? 0.022 -0.904 7.475 1.00 98.44 79 LEU A CA 1
ATOM 644 C C . LEU A 1 79 ? 0.803 -0.987 8.787 1.00 98.44 79 LEU A C 1
ATOM 646 O O . LEU A 1 79 ? 1.081 -2.082 9.275 1.00 98.44 79 LEU A O 1
ATOM 650 N N . ALA A 1 80 ? 1.194 0.162 9.332 1.00 98.50 80 ALA A N 1
ATOM 651 C CA . ALA A 1 80 ? 1.973 0.188 10.560 1.00 98.50 80 ALA A CA 1
ATOM 652 C C . ALA A 1 80 ? 1.194 -0.417 11.744 1.00 98.50 80 ALA A C 1
ATOM 654 O O . ALA A 1 80 ? -0.025 -0.611 11.697 1.00 98.50 80 ALA A O 1
ATOM 655 N N . GLU A 1 81 ? 1.924 -0.715 12.813 1.00 97.94 81 GLU A N 1
ATOM 656 C CA . GLU A 1 81 ? 1.358 -1.157 14.085 1.00 97.94 81 GLU A CA 1
ATOM 657 C C . GLU A 1 81 ? 0.332 -0.162 14.641 1.00 97.94 81 GLU A C 1
ATOM 659 O O . GLU A 1 81 ? 0.350 1.036 14.332 1.00 97.94 81 GLU A O 1
ATOM 664 N N . GLU A 1 82 ? -0.551 -0.652 15.510 1.00 96.88 82 GLU A N 1
ATOM 665 C CA . GLU A 1 82 ? -1.676 0.125 16.020 1.00 96.88 82 GLU A CA 1
ATOM 666 C C . GLU A 1 82 ? -1.231 1.446 16.667 1.00 96.88 82 GLU A C 1
ATOM 668 O O . GLU A 1 82 ? -1.859 2.475 16.436 1.00 96.88 82 GLU A O 1
ATOM 673 N N . SER A 1 83 ? -0.129 1.478 17.418 1.00 96.56 83 SER A N 1
ATOM 674 C CA . SER A 1 83 ? 0.387 2.688 18.082 1.00 96.56 83 SER A CA 1
ATOM 675 C C . SER A 1 83 ? 0.733 3.816 17.093 1.00 96.56 83 SER A C 1
ATOM 677 O O . SER A 1 83 ? 0.447 4.980 17.377 1.00 96.56 83 SER A O 1
ATOM 679 N N . ASN A 1 84 ? 1.249 3.474 15.908 1.00 97.12 84 ASN A N 1
ATOM 680 C CA . ASN A 1 84 ? 1.849 4.392 14.932 1.00 97.12 84 ASN A CA 1
ATOM 681 C C . ASN A 1 84 ? 1.120 4.416 13.568 1.00 97.12 84 ASN A C 1
ATOM 683 O O . ASN A 1 84 ? 1.639 4.926 12.575 1.00 97.12 84 ASN A O 1
ATOM 687 N N . LEU A 1 85 ? -0.084 3.842 13.494 1.00 98.06 85 LEU A N 1
ATOM 688 C CA . LEU A 1 85 ? -0.832 3.682 12.243 1.00 98.06 85 LEU A CA 1
ATOM 689 C C . LEU A 1 85 ? -1.354 5.003 11.652 1.00 98.06 85 LEU A C 1
ATOM 691 O O . LEU A 1 85 ? -1.382 5.174 10.434 1.00 98.06 85 LEU A O 1
ATOM 695 N N . ARG A 1 86 ? -1.813 5.930 12.498 1.00 97.75 86 ARG A N 1
ATOM 696 C CA . ARG A 1 86 ? -2.529 7.141 12.069 1.00 97.75 86 ARG A CA 1
ATOM 697 C C . ARG A 1 86 ? -1.582 8.328 11.949 1.00 97.75 86 ARG A C 1
ATOM 699 O O . ARG A 1 86 ? -1.094 8.816 12.962 1.00 97.75 86 ARG A O 1
ATOM 706 N N . LEU A 1 87 ? -1.431 8.849 10.735 1.00 97.06 87 LEU A N 1
ATOM 707 C CA . LEU A 1 87 ? -0.711 10.099 10.472 1.00 97.06 87 LEU A CA 1
ATOM 708 C C . LEU A 1 87 ? -1.650 11.311 10.499 1.00 97.06 87 LEU A C 1
ATOM 710 O O . LEU A 1 87 ? -1.250 12.396 10.904 1.00 97.06 87 LEU A O 1
ATOM 714 N N . GLY A 1 88 ? -2.910 11.130 10.093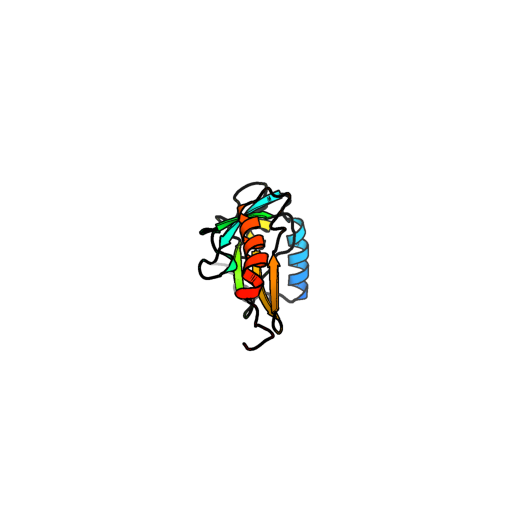 1.00 95.81 88 GLY A N 1
ATOM 715 C CA . GLY A 1 88 ? -3.900 12.203 10.075 1.00 95.81 88 GLY A CA 1
ATOM 716 C C . GLY A 1 88 ? -5.331 11.713 9.859 1.00 95.81 88 GLY A C 1
ATOM 717 O O . GLY A 1 88 ? -5.568 10.548 9.535 1.00 95.81 88 GLY A O 1
ATOM 718 N N . GLY A 1 89 ? -6.292 12.619 10.040 1.00 95.44 89 GLY A N 1
ATOM 719 C CA . GLY A 1 89 ? -7.723 12.330 9.911 1.00 95.44 89 GLY A CA 1
ATOM 720 C C . GLY A 1 89 ? -8.329 11.585 11.108 1.00 95.44 89 GLY A C 1
ATOM 721 O O . GLY A 1 89 ? -7.686 11.381 12.147 1.00 95.44 89 GLY A O 1
ATOM 722 N N . LEU A 1 90 ? -9.601 11.202 10.963 1.00 95.06 90 LEU A N 1
ATOM 723 C CA . LEU A 1 90 ? -10.364 10.467 11.972 1.00 95.06 90 LEU A CA 1
ATOM 724 C C . LEU A 1 90 ? -10.190 8.955 11.775 1.00 95.06 90 LEU A C 1
ATOM 726 O O . LEU A 1 90 ? -10.448 8.432 10.692 1.00 95.06 90 LEU A O 1
ATOM 730 N N . LEU A 1 91 ? -9.788 8.252 12.834 1.00 96.00 91 LEU A N 1
ATOM 731 C CA . LEU A 1 91 ? -9.666 6.797 12.843 1.00 96.00 91 LEU A CA 1
ATOM 732 C C . LEU A 1 91 ? -10.169 6.256 14.181 1.00 96.00 91 LEU A C 1
ATOM 734 O O . LEU A 1 91 ? -9.573 6.532 15.222 1.00 96.00 91 LEU A O 1
ATOM 738 N N . TRP A 1 92 ? -11.262 5.498 14.133 1.00 94.94 92 TRP A N 1
ATOM 739 C CA . TRP A 1 92 ? -11.848 4.848 15.303 1.00 94.94 92 TRP A CA 1
ATOM 740 C C . TRP A 1 92 ? -10.904 3.777 15.869 1.00 94.94 92 TRP A C 1
ATOM 742 O O . TRP A 1 92 ? -10.248 3.098 15.073 1.00 94.94 92 TRP A O 1
ATOM 752 N N . PRO A 1 93 ? -10.834 3.583 17.198 1.00 94.56 93 PRO A N 1
ATOM 753 C CA . PRO A 1 93 ? -10.006 2.539 17.810 1.00 94.56 93 PRO A CA 1
ATOM 754 C C . PRO A 1 93 ? -10.270 1.138 17.238 1.00 94.56 93 PRO A C 1
ATOM 756 O O . PRO A 1 93 ? -9.339 0.410 16.906 1.00 94.56 93 PRO A O 1
ATOM 759 N N . GLU A 1 94 ? -11.535 0.791 17.009 1.00 93.25 94 GLU A N 1
ATOM 760 C CA . GLU A 1 94 ? -11.961 -0.492 16.443 1.00 93.25 94 GLU A CA 1
ATOM 761 C C . GLU A 1 94 ? -11.438 -0.679 15.015 1.00 93.25 94 GLU A C 1
ATOM 763 O O . GLU A 1 94 ? -11.008 -1.765 14.621 1.00 93.25 94 GLU A O 1
ATOM 768 N N . ALA A 1 95 ? -11.442 0.400 14.230 1.00 94.62 95 ALA A N 1
ATOM 769 C CA . ALA A 1 95 ? -10.885 0.401 12.885 1.00 94.62 95 ALA A CA 1
ATOM 770 C C . ALA A 1 95 ? -9.359 0.310 12.915 1.00 94.62 95 ALA A C 1
ATOM 772 O O . ALA A 1 95 ? -8.777 -0.401 12.100 1.00 94.62 95 ALA A O 1
ATOM 773 N N . LYS A 1 96 ? -8.723 0.998 13.869 1.00 95.00 96 LYS A N 1
ATOM 774 C CA . LYS A 1 96 ? -7.275 0.990 14.079 1.00 95.00 96 LYS A CA 1
ATOM 775 C C . LYS A 1 96 ? -6.776 -0.432 14.323 1.00 95.00 96 LYS A C 1
ATOM 777 O O . LYS A 1 96 ? -5.921 -0.897 13.577 1.00 95.00 96 LYS A O 1
ATOM 782 N N . SER A 1 97 ? -7.392 -1.137 15.271 1.00 94.06 97 SER A N 1
ATOM 783 C CA . SER A 1 97 ? -7.053 -2.522 15.608 1.00 94.06 97 SER A CA 1
ATOM 784 C C . SER A 1 97 ? -7.312 -3.490 14.447 1.00 94.06 97 SER A C 1
ATOM 786 O O . SER A 1 97 ? -6.526 -4.396 14.191 1.00 94.06 97 SER A O 1
ATOM 788 N N . ARG A 1 98 ? -8.379 -3.268 13.665 1.00 93.88 98 ARG A N 1
ATOM 789 C CA . ARG A 1 98 ? -8.688 -4.094 12.485 1.00 93.88 98 ARG A CA 1
ATOM 790 C C . ARG A 1 98 ? -7.709 -3.887 11.320 1.00 93.88 98 ARG A C 1
ATOM 792 O O . ARG A 1 98 ? -7.497 -4.818 10.550 1.00 93.88 98 ARG A O 1
ATOM 799 N N . ILE A 1 99 ? -7.193 -2.672 11.133 1.00 96.62 99 ILE A N 1
ATOM 800 C CA . ILE A 1 99 ? -6.369 -2.287 9.973 1.00 96.62 99 ILE A CA 1
ATOM 801 C C . ILE A 1 99 ? -4.869 -2.467 10.248 1.00 96.62 99 ILE A C 1
ATOM 803 O O . ILE A 1 99 ? -4.107 -2.676 9.300 1.00 96.62 99 ILE A O 1
ATOM 807 N N . ALA A 1 100 ? -4.435 -2.382 11.506 1.00 97.19 100 ALA A N 1
ATOM 808 C CA . ALA A 1 100 ? -3.033 -2.524 11.887 1.00 97.19 100 ALA A CA 1
ATOM 809 C C . ALA A 1 100 ? -2.406 -3.805 11.313 1.00 97.19 100 ALA A C 1
ATOM 811 O O . ALA A 1 100 ? -3.046 -4.853 11.252 1.00 97.19 100 ALA A O 1
ATOM 812 N N . GLU A 1 101 ? -1.161 -3.691 10.841 1.00 97.44 101 GLU A N 1
ATOM 813 C CA . GLU A 1 101 ? -0.342 -4.801 10.317 1.00 97.44 101 GLU A CA 1
ATOM 814 C C . GLU A 1 101 ? -0.916 -5.556 9.100 1.00 97.44 101 GLU A C 1
ATOM 816 O O . GLU A 1 101 ? -0.325 -6.527 8.603 1.00 97.44 101 GLU A O 1
ATOM 821 N N . SER A 1 102 ? -2.037 -5.087 8.554 1.00 97.50 102 SER A N 1
ATOM 822 C CA . SER A 1 102 ? -2.614 -5.629 7.330 1.00 97.50 102 SER A CA 1
ATOM 823 C C . SER A 1 102 ? -1.781 -5.264 6.101 1.00 97.50 102 SER A C 1
ATOM 825 O O . SER A 1 102 ? -0.998 -4.310 6.095 1.00 97.50 102 SER A O 1
ATOM 827 N N . ALA A 1 103 ? -1.913 -6.054 5.041 1.00 98.06 103 ALA A N 1
ATOM 828 C CA . ALA A 1 103 ? -1.181 -5.830 3.806 1.00 98.06 103 ALA A CA 1
ATOM 829 C C . ALA A 1 103 ? -1.775 -4.627 3.052 1.00 98.06 103 ALA A C 1
ATOM 831 O O . ALA A 1 103 ? -2.977 -4.598 2.780 1.00 98.06 103 ALA A O 1
ATOM 832 N N . TRP A 1 104 ? -0.938 -3.645 2.700 1.00 97.94 104 TRP A N 1
ATOM 833 C CA . TRP A 1 104 ? -1.352 -2.539 1.833 1.00 97.94 104 TRP A CA 1
ATOM 834 C C . TRP A 1 104 ? -1.088 -2.851 0.368 1.00 97.94 104 TRP A C 1
ATOM 836 O O . TRP A 1 104 ? -1.977 -2.662 -0.456 1.00 97.94 104 TRP A O 1
ATOM 846 N N . VAL A 1 105 ? 0.118 -3.322 0.048 1.00 98.19 105 VAL A N 1
ATOM 847 C CA . VAL A 1 105 ? 0.498 -3.713 -1.311 1.00 98.19 105 VAL A CA 1
ATOM 848 C C . VAL A 1 105 ? 1.095 -5.111 -1.297 1.00 98.19 105 VAL A C 1
ATOM 850 O O . VAL A 1 105 ? 2.020 -5.407 -0.533 1.0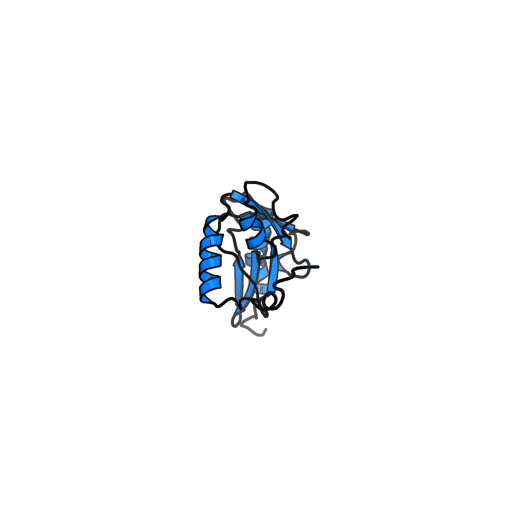0 98.19 105 VAL A O 1
ATOM 853 N N . THR A 1 106 ? 0.545 -5.981 -2.135 1.00 97.81 106 THR A N 1
ATOM 854 C CA . THR A 1 106 ? 0.974 -7.374 -2.255 1.00 97.81 106 THR A CA 1
ATOM 855 C C . THR A 1 106 ? 1.356 -7.712 -3.679 1.00 97.81 106 THR A C 1
ATOM 857 O O . THR A 1 106 ? 0.860 -7.101 -4.623 1.00 97.81 106 THR A O 1
ATOM 860 N N . GLN A 1 107 ? 2.218 -8.711 -3.816 1.00 96.88 107 GLN A N 1
ATOM 861 C CA . GLN A 1 107 ? 2.692 -9.243 -5.080 1.00 96.88 107 GLN A CA 1
ATOM 862 C C . GLN A 1 107 ? 2.564 -10.768 -5.059 1.00 96.88 107 GLN A C 1
ATOM 864 O O . GLN A 1 107 ? 2.990 -11.434 -4.112 1.00 96.88 107 GLN A O 1
ATOM 869 N N . GLU A 1 108 ? 1.950 -11.315 -6.100 1.00 95.50 108 GLU A N 1
ATOM 870 C CA . GLU A 1 108 ? 1.777 -12.752 -6.294 1.00 95.50 108 GLU A CA 1
ATOM 871 C C . GLU A 1 108 ? 2.094 -13.119 -7.744 1.00 95.50 108 GLU A C 1
ATOM 873 O O . GLU A 1 108 ? 1.702 -12.413 -8.673 1.00 95.50 108 GLU A O 1
ATOM 878 N N . SER A 1 109 ? 2.814 -14.219 -7.955 1.00 93.69 109 SER A N 1
ATOM 879 C CA . SER A 1 109 ? 3.092 -14.731 -9.298 1.00 93.69 109 SER A CA 1
ATOM 880 C C . SER A 1 109 ? 1.882 -15.484 -9.845 1.00 93.69 109 SER A C 1
ATOM 882 O O . SER A 1 109 ? 1.283 -16.297 -9.145 1.00 93.69 109 SER A O 1
ATOM 884 N N . TYR A 1 110 ? 1.560 -15.275 -11.121 1.00 93.00 110 TYR A N 1
ATOM 885 C CA . TYR A 1 110 ? 0.507 -16.023 -11.803 1.00 93.00 110 TYR A CA 1
ATOM 886 C C . TYR A 1 110 ? 0.929 -16.368 -13.232 1.00 93.00 110 TYR A C 1
ATOM 888 O O . TYR A 1 110 ? 1.053 -15.498 -14.099 1.00 93.00 110 TYR A O 1
ATOM 896 N N . GLY A 1 111 ? 1.171 -17.658 -13.483 1.00 92.56 111 GLY A N 1
ATOM 897 C CA . GLY A 1 111 ? 1.739 -18.130 -14.745 1.00 92.56 111 GLY A CA 1
ATOM 898 C C . GLY A 1 111 ? 3.105 -17.491 -15.013 1.00 92.56 111 GLY A C 1
ATOM 899 O O . GLY A 1 111 ? 4.004 -17.586 -14.184 1.00 92.56 111 GLY A O 1
ATOM 900 N N . LYS A 1 112 ? 3.247 -16.827 -16.167 1.00 91.25 112 LYS A N 1
ATOM 901 C CA . LYS A 1 112 ? 4.449 -16.047 -16.522 1.00 91.25 112 LYS A CA 1
ATOM 902 C C . LYS A 1 112 ? 4.397 -14.594 -16.038 1.00 91.25 112 LYS A C 1
ATOM 904 O O . LYS A 1 112 ? 5.375 -13.876 -16.193 1.00 91.25 112 LYS A O 1
ATOM 909 N N . GLY A 1 113 ? 3.262 -14.145 -15.506 1.00 93.75 113 GLY A N 1
ATOM 910 C CA . GLY A 1 113 ? 3.050 -12.776 -15.054 1.00 93.75 113 GLY A CA 1
ATOM 911 C C . GLY A 1 113 ? 3.001 -12.663 -13.535 1.00 93.75 113 GLY A C 1
ATOM 912 O O . GLY A 1 113 ? 3.357 -13.580 -12.794 1.00 93.75 113 GLY A O 1
ATOM 913 N N . GLN A 1 114 ? 2.502 -11.520 -13.079 1.00 95.50 114 GLN A N 1
ATOM 914 C CA . GLN A 1 114 ? 2.256 -11.266 -11.669 1.00 95.50 114 GLN A CA 1
ATOM 915 C C . GLN A 1 114 ? 1.017 -10.408 -11.466 1.00 95.50 114 GLN A C 1
ATOM 917 O O . GLN A 1 114 ? 0.592 -9.669 -12.354 1.00 95.50 114 GLN A O 1
ATOM 922 N N . ILE A 1 115 ? 0.473 -10.505 -10.264 1.00 96.50 115 ILE A N 1
ATOM 923 C CA . ILE A 1 115 ? -0.660 -9.745 -9.773 1.00 96.50 115 ILE A CA 1
ATOM 924 C C . ILE A 1 115 ? -0.141 -8.863 -8.642 1.00 96.50 115 ILE A C 1
ATOM 926 O O . ILE A 1 115 ? 0.465 -9.350 -7.687 1.00 96.50 115 ILE A O 1
ATOM 930 N N . ILE A 1 116 ? -0.379 -7.559 -8.761 1.00 97.44 116 ILE A N 1
ATOM 931 C CA . ILE A 1 116 ? -0.048 -6.574 -7.733 1.00 97.44 116 ILE A CA 1
ATOM 932 C C . ILE A 1 116 ? -1.357 -5.966 -7.251 1.00 97.44 116 ILE A C 1
ATOM 934 O O . ILE A 1 116 ? -2.120 -5.420 -8.049 1.00 97.44 116 ILE A O 1
ATOM 938 N N . ILE A 1 117 ? -1.632 -6.084 -5.955 1.00 96.75 117 ILE A N 1
ATOM 939 C CA . ILE A 1 117 ? -2.891 -5.633 -5.355 1.00 96.75 117 ILE A CA 1
ATOM 940 C C . ILE A 1 117 ? -2.591 -4.518 -4.370 1.00 96.75 117 ILE A C 1
ATOM 942 O O . ILE A 1 117 ? -1.733 -4.673 -3.506 1.00 96.75 117 ILE A O 1
ATOM 946 N N . PHE A 1 118 ? -3.341 -3.422 -4.477 1.00 97.38 118 PHE A N 1
ATOM 947 C CA . PHE A 1 118 ? -3.331 -2.324 -3.517 1.00 97.38 118 PHE A CA 1
ATOM 948 C C . PHE A 1 118 ? -4.632 -2.326 -2.704 1.00 97.38 118 PHE A C 1
ATOM 950 O O . PHE A 1 118 ? -5.723 -2.467 -3.257 1.00 97.38 118 PHE A O 1
ATOM 957 N N . ALA A 1 119 ? -4.531 -2.146 -1.387 1.00 96.06 119 ALA A N 1
ATOM 958 C CA . ALA A 1 119 ? -5.680 -2.052 -0.485 1.00 96.06 119 ALA A CA 1
ATOM 959 C C . ALA A 1 119 ? -6.496 -0.773 -0.700 1.00 96.06 119 ALA A C 1
ATOM 961 O O . ALA A 1 119 ? -7.710 -0.757 -0.494 1.00 96.06 119 ALA A O 1
ATOM 962 N N . THR A 1 120 ? -5.829 0.297 -1.124 1.00 95.12 120 THR A N 1
ATOM 963 C CA . THR A 1 120 ? -6.422 1.605 -1.400 1.00 95.12 120 THR A CA 1
ATOM 964 C C . THR A 1 120 ? -5.993 2.088 -2.777 1.00 95.12 120 THR A C 1
ATOM 966 O O . THR A 1 120 ? -5.124 1.497 -3.410 1.00 95.12 120 THR A O 1
ATOM 969 N N . GLU A 1 121 ? -6.595 3.175 -3.248 1.00 94.38 121 GLU A N 1
ATOM 970 C CA . GLU A 1 121 ? -6.166 3.835 -4.476 1.00 94.38 121 GLU A CA 1
ATOM 971 C C . GLU A 1 121 ? -4.793 4.507 -4.259 1.00 94.38 121 GLU A C 1
ATOM 973 O O . GLU A 1 121 ? -4.700 5.453 -3.471 1.00 94.38 121 GLU A O 1
ATOM 978 N N . PRO A 1 122 ? -3.717 4.063 -4.938 1.00 95.19 122 PRO A N 1
ATOM 979 C CA . PRO A 1 122 ? -2.376 4.592 -4.691 1.00 95.19 122 PRO A CA 1
ATOM 980 C C . PRO A 1 122 ? -2.140 5.974 -5.324 1.00 95.19 122 PRO A C 1
ATOM 982 O O . PRO A 1 122 ? -1.145 6.617 -5.007 1.00 95.19 122 PRO A O 1
ATOM 985 N N . HIS A 1 123 ? -3.038 6.447 -6.195 1.00 94.00 123 HIS A N 1
ATOM 986 C CA . HIS A 1 123 ? -2.888 7.688 -6.967 1.00 94.00 123 HIS A CA 1
ATOM 987 C C . HIS A 1 123 ? -4.019 8.703 -6.729 1.00 94.00 123 HIS A C 1
ATOM 989 O O . HIS A 1 123 ? -4.256 9.560 -7.579 1.00 94.00 123 HIS A O 1
ATOM 995 N N . PHE A 1 124 ? -4.701 8.636 -5.576 1.00 91.12 124 PHE A N 1
ATOM 996 C CA . PHE A 1 124 ? -5.874 9.464 -5.275 1.00 91.12 124 PHE A CA 1
ATOM 997 C C . PHE A 1 124 ? -5.657 10.946 -5.623 1.00 91.12 124 PHE A C 1
ATOM 999 O O . PHE A 1 124 ? -4.915 11.667 -4.943 1.00 91.12 124 PHE A O 1
ATOM 1006 N N . ARG A 1 125 ? -6.306 11.385 -6.711 1.00 89.44 125 ARG A N 1
ATOM 1007 C CA . ARG A 1 125 ? -6.246 12.750 -7.269 1.00 89.44 125 ARG A CA 1
ATOM 1008 C C . ARG A 1 125 ? -4.822 13.318 -7.444 1.00 89.44 125 ARG A C 1
ATOM 1010 O O . ARG A 1 125 ? -4.651 14.531 -7.421 1.00 89.44 125 ARG A O 1
ATOM 1017 N N . GLY A 1 126 ? -3.797 12.472 -7.558 1.00 89.19 126 GLY A N 1
ATOM 1018 C CA . GLY A 1 126 ? -2.394 12.894 -7.665 1.00 89.19 126 GLY A CA 1
ATOM 1019 C C . GLY A 1 126 ? -1.810 13.599 -6.427 1.00 89.19 126 GLY A C 1
ATOM 1020 O O . GLY A 1 126 ? -0.734 14.186 -6.520 1.00 89.19 126 GLY A O 1
ATOM 1021 N N . TYR A 1 127 ? -2.488 13.565 -5.270 1.00 88.44 127 TYR A N 1
ATOM 1022 C CA . TYR A 1 127 ? -2.019 14.246 -4.051 1.00 88.44 127 TYR A CA 1
ATOM 1023 C C . TYR A 1 127 ? -0.900 13.477 -3.334 1.00 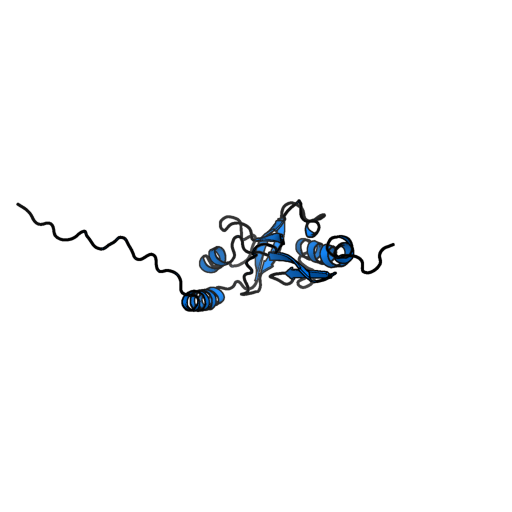88.44 127 TYR A C 1
ATOM 1025 O O . TYR A 1 127 ? 0.069 14.069 -2.859 1.00 88.44 127 TYR A O 1
ATOM 1033 N N . PHE A 1 128 ? -1.021 12.151 -3.240 1.00 91.88 128 PHE A N 1
ATOM 1034 C CA . PHE A 1 128 ? -0.108 11.315 -2.458 1.00 91.88 128 PHE A CA 1
ATOM 1035 C C . PHE A 1 128 ? 1.049 10.802 -3.317 1.00 91.88 128 PHE A C 1
ATOM 1037 O O . PHE A 1 128 ? 1.054 9.662 -3.775 1.00 91.88 128 PHE A O 1
ATOM 1044 N N . ARG A 1 129 ? 2.071 11.645 -3.503 1.00 92.88 129 ARG A N 1
ATOM 1045 C CA . ARG A 1 129 ? 3.268 11.306 -4.299 1.00 92.88 129 ARG A CA 1
ATOM 1046 C C . ARG A 1 129 ? 4.020 10.074 -3.784 1.00 92.88 129 ARG A C 1
ATOM 1048 O O . ARG A 1 129 ? 4.606 9.338 -4.572 1.00 92.88 129 ARG A O 1
ATOM 1055 N N . ALA A 1 130 ? 3.989 9.837 -2.471 1.00 93.50 130 ALA A N 1
ATOM 1056 C CA . ALA A 1 130 ? 4.643 8.686 -1.851 1.00 93.50 130 ALA A CA 1
ATOM 1057 C C . ALA A 1 130 ? 3.988 7.357 -2.268 1.00 93.50 130 ALA A C 1
ATOM 1059 O O . ALA A 1 130 ? 4.681 6.446 -2.709 1.00 93.50 130 ALA A O 1
ATOM 1060 N N . SER A 1 131 ? 2.657 7.250 -2.197 1.00 95.69 131 SER A N 1
ATOM 1061 C CA . SER A 1 131 ? 1.941 6.053 -2.655 1.00 95.69 131 SER A CA 1
ATOM 1062 C C . SER A 1 131 ? 1.934 5.924 -4.179 1.00 95.69 131 SER A C 1
ATOM 1064 O O . SER A 1 131 ? 2.021 4.815 -4.702 1.00 95.69 131 SER A O 1
ATOM 1066 N N . GLU A 1 132 ? 1.898 7.052 -4.894 1.00 96.56 132 GLU A N 1
ATOM 1067 C CA . GLU A 1 132 ? 1.986 7.091 -6.355 1.00 96.56 132 GLU A CA 1
ATOM 1068 C C . GLU A 1 132 ? 3.316 6.503 -6.845 1.00 96.56 132 GLU A C 1
ATOM 1070 O O . GLU A 1 132 ? 3.326 5.747 -7.812 1.00 96.56 132 GLU A O 1
ATOM 1075 N N . ARG A 1 133 ? 4.432 6.751 -6.143 1.00 96.44 133 ARG A N 1
ATOM 1076 C CA . ARG A 1 133 ? 5.729 6.131 -6.463 1.00 96.44 133 ARG A CA 1
ATOM 1077 C C . ARG A 1 133 ? 5.642 4.605 -6.515 1.00 96.44 133 ARG A C 1
ATOM 1079 O O . ARG A 1 133 ? 6.196 4.012 -7.436 1.00 96.44 133 ARG A O 1
ATOM 1086 N N . VAL A 1 134 ? 4.927 3.980 -5.580 1.00 97.94 134 VAL A N 1
ATOM 1087 C CA . VAL A 1 134 ? 4.769 2.516 -5.534 1.00 97.94 134 VAL A CA 1
ATOM 1088 C C . VAL A 1 134 ? 3.974 2.015 -6.743 1.00 97.94 134 VAL A C 1
ATOM 1090 O O . VAL A 1 134 ? 4.336 1.002 -7.342 1.00 97.94 134 VAL A O 1
ATOM 1093 N N . LEU A 1 135 ? 2.937 2.752 -7.162 1.00 97.81 135 LEU A N 1
ATOM 1094 C CA . LEU A 1 135 ? 2.213 2.458 -8.402 1.00 97.81 135 LEU A CA 1
ATOM 1095 C C . LEU A 1 135 ? 3.128 2.577 -9.628 1.00 97.81 135 LEU A C 1
ATOM 1097 O O . LEU A 1 135 ? 3.122 1.698 -10.487 1.00 97.81 135 LEU A O 1
ATOM 1101 N N . LEU A 1 136 ? 3.934 3.637 -9.712 1.00 97.19 136 LEU A N 1
ATOM 1102 C CA . LEU A 1 136 ? 4.866 3.825 -10.824 1.00 97.19 136 LEU A CA 1
ATOM 1103 C C . LEU A 1 136 ? 5.921 2.713 -10.865 1.00 97.19 136 LEU A C 1
ATOM 1105 O O . LEU A 1 136 ? 6.214 2.205 -11.943 1.00 97.19 136 LEU A O 1
ATOM 1109 N N . ASN A 1 137 ? 6.435 2.274 -9.714 1.00 97.25 137 ASN A N 1
ATOM 1110 C CA . ASN A 1 137 ? 7.333 1.121 -9.642 1.00 97.25 137 ASN A CA 1
ATOM 1111 C C . ASN A 1 137 ? 6.650 -0.143 -10.177 1.00 97.25 137 ASN A C 1
ATOM 1113 O O . ASN A 1 137 ? 7.246 -0.866 -10.972 1.00 97.25 137 ASN A O 1
ATOM 1117 N N . ALA A 1 138 ? 5.390 -0.390 -9.808 1.00 97.31 138 ALA A N 1
ATOM 1118 C CA . ALA A 1 138 ? 4.626 -1.523 -10.326 1.00 97.31 138 ALA A CA 1
ATOM 1119 C C . ALA A 1 138 ? 4.478 -1.479 -11.858 1.00 97.31 138 ALA A C 1
ATOM 1121 O O . ALA A 1 138 ? 4.639 -2.507 -12.509 1.00 97.31 138 ALA A O 1
ATOM 1122 N N . ILE A 1 139 ? 4.219 -0.302 -12.437 1.00 96.44 139 ILE A N 1
ATOM 1123 C CA . ILE A 1 139 ? 4.035 -0.130 -13.887 1.00 96.44 139 ILE A CA 1
ATOM 1124 C C . ILE A 1 139 ? 5.363 -0.256 -14.644 1.00 96.44 139 ILE A C 1
ATOM 1126 O O . ILE A 1 139 ? 5.446 -1.002 -15.616 1.00 96.44 139 ILE A O 1
ATOM 1130 N N . TYR A 1 140 ? 6.400 0.463 -14.210 1.00 96.00 140 TYR A N 1
ATOM 1131 C CA . TYR A 1 140 ? 7.660 0.555 -14.952 1.00 96.00 140 TYR A CA 1
ATOM 1132 C C . TYR A 1 140 ? 8.611 -0.611 -14.679 1.00 96.00 140 TYR A C 1
ATOM 1134 O O . TYR A 1 140 ? 9.264 -1.094 -15.599 1.00 96.00 140 TYR A O 1
ATOM 1142 N N . LEU A 1 141 ? 8.701 -1.072 -13.429 1.00 95.38 141 LEU A N 1
ATOM 1143 C CA . LEU A 1 141 ? 9.622 -2.146 -13.037 1.00 95.38 141 LEU A CA 1
ATOM 1144 C C . LEU A 1 141 ? 8.950 -3.520 -13.053 1.00 95.38 141 LEU A C 1
ATOM 1146 O O . LEU A 1 141 ? 9.638 -4.529 -13.193 1.00 95.38 141 LEU A O 1
ATOM 1150 N N . GLY A 1 142 ? 7.619 -3.574 -12.936 1.00 94.31 142 GLY A N 1
ATOM 1151 C CA . GLY A 1 142 ? 6.854 -4.818 -12.860 1.00 94.31 142 GLY A CA 1
ATOM 1152 C C . GLY A 1 142 ? 7.186 -5.829 -13.960 1.00 94.31 142 GLY A C 1
ATOM 1153 O O . GLY A 1 142 ? 7.477 -6.978 -13.625 1.00 94.31 142 GLY A O 1
ATOM 1154 N N . PRO A 1 143 ? 7.221 -5.451 -15.251 1.00 91.75 143 PRO A N 1
ATOM 1155 C CA . PRO A 1 143 ? 7.564 -6.393 -16.314 1.00 91.75 143 PRO A CA 1
ATOM 1156 C C . PRO A 1 143 ? 8.936 -7.064 -16.128 1.00 91.75 143 PRO A C 1
ATOM 1158 O O . PRO A 1 143 ? 9.068 -8.242 -16.434 1.00 91.75 143 PRO A O 1
ATOM 1161 N N . GLY A 1 144 ? 9.938 -6.366 -15.584 1.00 91.25 144 GLY A N 1
ATOM 1162 C CA . GLY A 1 144 ? 11.286 -6.921 -15.391 1.00 91.25 144 GLY A CA 1
ATOM 1163 C C . GLY A 1 144 ? 11.524 -7.593 -14.034 1.00 91.25 144 GLY A C 1
ATOM 1164 O O . GLY A 1 144 ? 12.304 -8.532 -13.946 1.00 91.25 144 GLY A O 1
ATOM 1165 N N . MET A 1 145 ? 10.862 -7.134 -12.969 1.00 91.38 145 MET A N 1
ATOM 1166 C CA . MET A 1 145 ? 11.204 -7.512 -11.586 1.00 91.38 145 MET A CA 1
ATOM 1167 C C . MET A 1 145 ? 10.306 -8.597 -10.974 1.00 91.38 145 MET A C 1
ATOM 1169 O O . MET A 1 145 ? 10.552 -9.045 -9.855 1.00 91.38 145 MET A O 1
ATOM 1173 N N . GLY A 1 146 ? 9.256 -9.036 -11.673 1.00 83.31 146 GLY A N 1
ATOM 1174 C CA . GLY A 1 146 ? 8.379 -10.091 -11.153 1.00 83.31 146 GLY A CA 1
ATOM 1175 C C . GLY A 1 146 ? 7.626 -10.902 -12.199 1.00 83.31 146 GLY A C 1
ATOM 1176 O O . GLY A 1 146 ? 6.687 -11.606 -11.841 1.00 83.31 146 GLY A O 1
ATOM 1177 N N . THR A 1 147 ? 8.021 -10.823 -13.471 1.00 89.88 147 THR A N 1
ATOM 1178 C CA . THR A 1 147 ? 7.487 -11.694 -14.528 1.00 89.88 147 THR A CA 1
ATOM 1179 C C . THR A 1 147 ? 8.590 -12.571 -15.103 1.00 89.88 147 THR A C 1
ATOM 1181 O O . THR A 1 147 ? 9.776 -12.294 -14.936 1.00 89.88 147 THR A O 1
ATOM 1184 N N . THR A 1 148 ? 8.203 -13.659 -15.758 1.00 85.81 148 THR A N 1
ATOM 1185 C CA . THR A 1 148 ? 9.121 -14.515 -16.508 1.00 85.81 148 THR A CA 1
ATOM 1186 C C . THR A 1 148 ? 8.961 -14.209 -17.989 1.00 85.81 148 THR A C 1
ATOM 1188 O O . THR A 1 148 ? 7.852 -14.282 -18.523 1.00 85.81 148 THR A O 1
ATOM 1191 N N . HIS A 1 149 ? 10.064 -13.892 -18.669 1.00 80.06 149 HIS A N 1
ATOM 1192 C CA . HIS A 1 149 ? 10.036 -13.602 -20.100 1.00 80.06 149 HIS A CA 1
ATOM 1193 C C . HIS A 1 149 ? 9.478 -14.787 -20.901 1.00 80.06 149 HIS A C 1
ATOM 1195 O O . HIS A 1 149 ? 9.741 -15.957 -20.618 1.00 80.06 149 HIS A O 1
ATOM 1201 N N . SER A 1 150 ? 8.646 -14.482 -21.899 1.00 74.69 150 SER A N 1
ATOM 1202 C CA . SER A 1 150 ? 8.027 -15.498 -22.755 1.00 74.69 150 SER A CA 1
ATOM 1203 C C . SER A 1 150 ? 9.018 -16.119 -23.735 1.00 74.69 150 SER A C 1
ATOM 1205 O O . SER A 1 150 ? 8.851 -17.285 -24.091 1.00 74.69 150 SER A O 1
ATOM 1207 N N . VAL A 1 151 ? 10.020 -15.343 -24.135 1.00 79.00 151 VAL A N 1
ATOM 1208 C CA . VAL A 1 151 ? 11.090 -15.700 -25.061 1.00 79.00 151 VAL A CA 1
ATOM 1209 C C . VAL A 1 151 ? 12.373 -15.960 -24.275 1.00 79.00 151 VAL A C 1
ATOM 1211 O O . VAL A 1 151 ? 12.774 -15.158 -23.436 1.00 79.00 151 VAL A O 1
ATOM 1214 N N . SER A 1 152 ? 12.996 -17.102 -24.546 1.00 67.69 152 SER A N 1
ATOM 1215 C CA . SER A 1 152 ? 14.366 -17.395 -24.141 1.00 67.69 152 SER A CA 1
ATOM 1216 C C . SER A 1 152 ? 15.285 -16.808 -25.205 1.00 67.69 152 SER A C 1
ATOM 1218 O O . SER A 1 152 ? 15.430 -17.401 -26.276 1.00 67.69 152 SER A O 1
ATOM 1220 N N . TRP A 1 153 ? 15.820 -15.620 -24.959 1.00 64.56 153 TRP A N 1
ATOM 1221 C CA . TRP A 1 153 ? 16.970 -15.124 -25.708 1.00 64.56 153 TRP A CA 1
ATOM 1222 C C . TRP A 1 153 ? 18.230 -15.300 -24.865 1.00 64.56 153 TRP A C 1
ATOM 1224 O O . TRP A 1 153 ? 18.109 -15.274 -23.617 1.00 64.56 153 TRP A O 1
#

Radius of gyration: 20.77 Å; chains: 1; bounding box: 37×40×86 Å

Foldseek 3Di:
DDDDDDDDPDPDDPPPCDPVNVVVLLVVLLVQFDAFFWWKKAFDPVDQLCVPLPRIFIDGGHDSDFAADDPPKAAGIFQAALVRTTPDDDHDSSNSVVRHRTGQWIWDDDDQAIDIDGNDDLCVVVPRVSSVSSVVSCVPVRVPRHGHDPDDD